Protein AF-A0AAE1UTE7-F1 (afdb_monomer)

Foldseek 3Di:
DDDPPPPPVVPVVVVLVVVLVVCVVQQKWWFWADDPPDIDIFIDHPPDDPLVSLVSVPVVCSVVPDDAFEFEQVLCVVLVDPVSSCVVDPDDDDHGHGHTDRSPPPPPPD

Sequence (110 aa):
MLKKGNSLALNGIALEKIIVTGYKALQLIYFFTAGKDEVKAWTIQLGSKAPKAAGAIHTDFEKGFIMAEVMKFDDFKEEGSEAATKSSLDSLQLQVVLVSKELDELDEHS

Nearest PDB structures (foldseek):
  5ee1-assembly1_A  TM=8.209E-01  e=1.342E-06  Oryza sativa Japonica Group
  5ee3-assembly1_A  TM=8.079E-01  e=2.548E-06  Oryza sativa Japonica Group
  1ni3-assembly1_A  TM=8.401E-01  e=5.865E-06  Schizosaccharomyces pombe
  2dby-assembly1_A  TM=7.388E-01  e=4.015E-05  Thermus thermophilus HB8
  1jal-assembly2_B  TM=7.580E-01  e=7.151E-05  Haemophilus influenzae

InterPro domains:
  IPR012675 Beta-grasp domain superfamily [G3DSA:3.10.20.30] (12-96)
  IPR012676 TGS-like [SSF81271] (28-87)
  IPR013029 YchF, C-terminal domain [PF06071] (28-88)

Mean predicted aligned error: 10.92 Å

Organism: NCBI:txid243964

Radius of gyration: 18.11 Å; Cα contacts (8 Å, |Δi|>4): 121; chains: 1; bounding box: 53×34×52 Å

Secondary structure (DSSP, 8-state):
------TTSHHHHHHHHHHHHHHHHTTEEEEEEE-SS-EEEEEEETT--HHHHHHHH-HHHHHT--------HHHHHHH-SHHHHHHHS-----S-------GGGGSS--

pLDDT: mean 72.41, std 19.13, range [29.28, 94.44]

Solvent-accessible surface area (backbone atoms only — not comparable to full-atom values): 6703 Å² total; per-residue (Å²): 134,84,78,82,72,79,75,70,74,56,57,60,59,52,50,51,52,50,52,52,50,48,34,58,75,68,42,46,41,45,30,31,43,68,55,97,91,48,74,48,81,46,77,44,56,66,88,63,51,69,41,60,55,38,29,72,81,38,65,63,43,34,76,66,55,85,78,60,17,65,42,58,34,65,55,39,63,74,49,70,34,72,70,52,32,56,70,78,40,90,79,62,80,39,97,40,44,38,32,53,63,72,82,76,74,73,74,81,81,126

Structure (mmCIF, N/CA/C/O backbone):
data_AF-A0AAE1UTE7-F1
#
_entry.id   AF-A0AAE1UTE7-F1
#
loop_
_atom_site.group_PDB
_atom_site.id
_atom_site.type_symbol
_atom_site.label_atom_id
_atom_site.label_alt_id
_atom_site.label_comp_id
_atom_site.label_asym_id
_atom_site.label_entity_id
_atom_site.label_seq_id
_atom_site.pdbx_PDB_ins_code
_atom_site.Cartn_x
_atom_site.Cartn_y
_atom_site.Cartn_z
_atom_site.occupancy
_atom_site.B_iso_or_equiv
_atom_site.auth_seq_id
_atom_site.auth_comp_id
_atom_site.auth_asym_id
_atom_site.auth_atom_id
_atom_site.pdbx_PDB_model_num
ATOM 1 N N . MET A 1 1 ? 38.142 -6.600 -37.378 1.00 42.53 1 MET A N 1
ATOM 2 C CA . MET A 1 1 ? 37.415 -5.556 -36.621 1.00 42.53 1 MET A CA 1
ATOM 3 C C . MET A 1 1 ? 36.274 -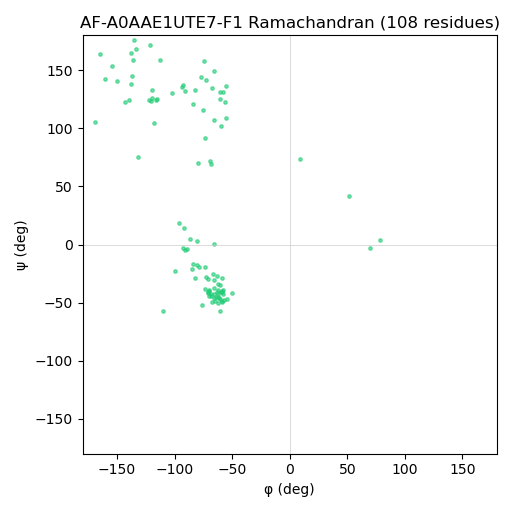6.216 -35.861 1.00 42.53 1 MET A C 1
ATOM 5 O O . MET A 1 1 ? 35.273 -6.575 -36.466 1.00 42.53 1 MET A O 1
ATOM 9 N N . LEU A 1 2 ? 36.457 -6.464 -34.564 1.00 41.34 2 LEU A N 1
ATOM 10 C CA . LEU A 1 2 ? 35.425 -7.043 -33.702 1.00 41.34 2 LEU A CA 1
ATOM 11 C C . LEU A 1 2 ? 34.385 -5.956 -33.391 1.00 41.34 2 LEU A C 1
ATOM 13 O O . LEU A 1 2 ? 34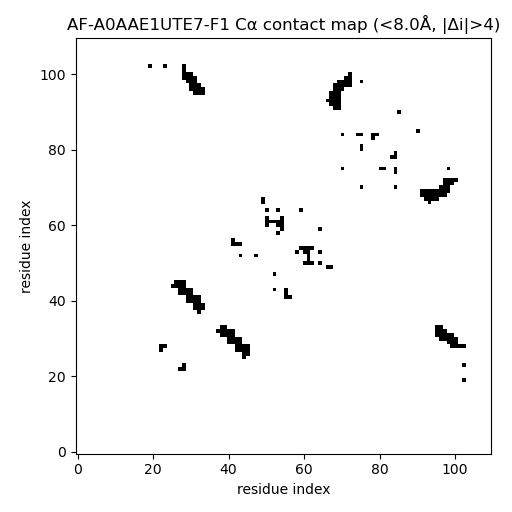.719 -4.956 -32.755 1.00 41.34 2 LEU A O 1
ATOM 17 N N . LYS A 1 3 ? 33.136 -6.130 -33.843 1.00 50.91 3 LYS A N 1
ATOM 18 C CA . LYS A 1 3 ? 32.005 -5.333 -33.349 1.00 50.91 3 LYS A CA 1
ATOM 19 C C . LYS A 1 3 ? 31.815 -5.696 -31.874 1.00 50.91 3 LYS A C 1
ATOM 21 O O . LYS A 1 3 ? 31.374 -6.802 -31.577 1.00 50.91 3 LYS A O 1
ATOM 26 N N . LYS A 1 4 ? 32.174 -4.793 -30.954 1.00 49.22 4 LYS A N 1
ATOM 27 C CA . LYS A 1 4 ? 31.758 -4.883 -29.547 1.00 49.22 4 LYS A CA 1
ATOM 28 C C . LYS A 1 4 ? 30.228 -4.855 -29.529 1.00 49.22 4 LYS A C 1
ATOM 30 O O . LYS A 1 4 ? 29.628 -3.809 -29.753 1.00 49.22 4 LYS A O 1
ATOM 35 N N . GLY A 1 5 ? 29.616 -6.025 -29.358 1.00 49.78 5 GLY A N 1
ATOM 36 C CA . GLY A 1 5 ? 28.181 -6.160 -29.158 1.00 49.78 5 GLY A CA 1
ATOM 37 C C . GLY A 1 5 ? 27.777 -5.410 -27.895 1.00 49.78 5 GLY A C 1
ATOM 38 O O . GLY A 1 5 ? 28.419 -5.542 -26.855 1.00 49.78 5 GLY A O 1
ATOM 39 N N . ASN A 1 6 ? 26.739 -4.592 -28.020 1.00 51.94 6 ASN A N 1
ATOM 40 C CA . ASN A 1 6 ? 26.146 -3.780 -26.968 1.00 51.94 6 ASN A CA 1
ATOM 41 C C . ASN A 1 6 ? 25.439 -4.668 -25.920 1.00 51.94 6 ASN A C 1
ATOM 43 O O . ASN A 1 6 ? 24.216 -4.712 -25.856 1.00 51.94 6 ASN A O 1
ATOM 47 N N . SER A 1 7 ? 26.197 -5.428 -25.126 1.00 46.28 7 SER A N 1
ATOM 48 C CA . SER A 1 7 ? 25.668 -6.372 -24.127 1.00 46.28 7 SER A CA 1
ATOM 49 C C . SER A 1 7 ? 25.233 -5.709 -22.814 1.00 46.28 7 SER A C 1
ATOM 51 O O . SER A 1 7 ? 24.859 -6.404 -21.875 1.00 46.28 7 SER A O 1
ATOM 53 N N . LEU A 1 8 ? 25.310 -4.378 -22.718 1.00 49.69 8 LEU A N 1
ATOM 54 C CA . LEU A 1 8 ? 25.023 -3.626 -21.492 1.00 49.69 8 LEU A CA 1
ATOM 55 C C . LEU A 1 8 ? 23.614 -3.015 -21.476 1.00 49.69 8 LEU A C 1
ATOM 57 O O . LEU A 1 8 ? 23.072 -2.800 -20.399 1.00 49.69 8 LEU A O 1
ATOM 61 N N . ALA A 1 9 ? 22.989 -2.807 -22.641 1.00 51.91 9 ALA A N 1
ATOM 62 C CA . ALA A 1 9 ? 21.648 -2.218 -22.737 1.00 51.91 9 ALA A CA 1
ATOM 63 C C . ALA A 1 9 ? 20.505 -3.207 -22.426 1.00 51.91 9 ALA A C 1
ATOM 65 O O . ALA A 1 9 ? 19.400 -2.787 -22.110 1.00 51.91 9 ALA A O 1
ATOM 66 N N . LEU A 1 10 ? 20.756 -4.521 -22.489 1.00 54.47 10 LEU A N 1
ATOM 67 C CA . LEU A 1 10 ? 19.719 -5.542 -22.282 1.00 54.47 10 LEU A CA 1
ATOM 68 C C . LEU A 1 10 ? 19.488 -5.898 -20.806 1.00 54.47 10 LEU A C 1
ATOM 70 O O . LEU A 1 10 ? 18.426 -6.412 -20.467 1.00 54.47 10 LEU A O 1
ATOM 74 N N . ASN A 1 11 ? 20.456 -5.635 -19.924 1.00 56.38 11 ASN A N 1
ATOM 75 C CA . ASN A 1 11 ? 20.410 -6.144 -18.549 1.00 56.38 11 ASN A CA 1
ATOM 76 C C . ASN A 1 11 ? 19.384 -5.415 -17.666 1.00 56.38 11 ASN A C 1
ATOM 78 O O . ASN A 1 11 ? 18.714 -6.072 -16.874 1.00 56.38 11 ASN A O 1
ATOM 82 N N . GLY A 1 12 ? 19.230 -4.092 -17.818 1.00 59.53 12 GLY A N 1
ATOM 83 C CA . GLY A 1 12 ? 18.209 -3.324 -17.086 1.00 59.53 12 GLY A CA 1
ATOM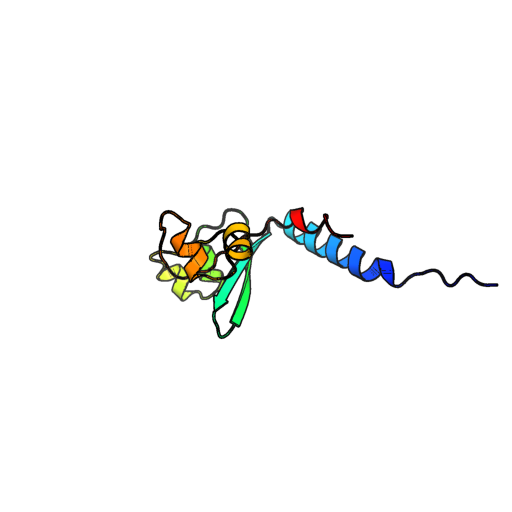 84 C C . GLY A 1 12 ? 16.794 -3.695 -17.533 1.00 59.53 12 GLY A C 1
ATOM 85 O O . GLY A 1 12 ? 15.973 -4.115 -16.725 1.00 59.53 12 GLY A O 1
ATOM 86 N N . ILE A 1 13 ? 16.577 -3.696 -18.851 1.00 72.88 13 ILE A N 1
ATOM 87 C CA . ILE A 1 13 ? 15.281 -3.994 -19.478 1.00 72.88 13 ILE A CA 1
ATOM 88 C C . ILE A 1 13 ? 14.813 -5.427 -19.161 1.00 72.88 13 ILE A C 1
ATOM 90 O O . ILE A 1 13 ? 13.628 -5.667 -18.939 1.00 72.88 13 ILE A O 1
ATOM 94 N N . ALA A 1 14 ? 15.724 -6.407 -19.137 1.00 83.25 14 ALA A N 1
ATOM 95 C CA . ALA A 1 14 ? 15.365 -7.793 -18.840 1.00 83.25 14 ALA A CA 1
ATOM 96 C C . ALA A 1 14 ? 14.977 -8.001 -17.368 1.00 83.25 14 ALA A C 1
ATOM 98 O O . ALA A 1 14 ? 14.006 -8.704 -17.089 1.00 83.25 14 ALA A O 1
ATOM 99 N N . LEU A 1 15 ? 15.711 -7.392 -16.430 1.00 85.06 15 LEU A N 1
ATOM 100 C CA . LEU A 1 15 ? 15.419 -7.524 -15.004 1.00 85.06 15 LEU A CA 1
ATOM 101 C C . LEU A 1 15 ? 14.102 -6.832 -14.637 1.00 85.06 15 LEU A C 1
ATOM 103 O O . LEU A 1 15 ? 13.290 -7.420 -13.925 1.00 85.06 15 LEU A O 1
ATOM 107 N N . GLU A 1 16 ? 13.857 -5.636 -15.169 1.00 83.56 16 GLU A N 1
ATOM 108 C CA . GLU A 1 16 ? 12.596 -4.909 -14.982 1.00 83.56 16 GLU A CA 1
ATOM 109 C C . GLU A 1 16 ? 11.401 -5.743 -15.452 1.00 83.56 16 GLU A C 1
ATOM 111 O O . GLU A 1 16 ? 10.454 -5.951 -14.693 1.00 83.56 16 GLU A O 1
ATOM 116 N N . LYS A 1 17 ? 11.485 -6.337 -16.649 1.00 85.38 17 LYS A N 1
ATOM 117 C CA . LYS A 1 17 ? 10.435 -7.228 -17.167 1.00 85.38 17 LYS A CA 1
ATOM 118 C C . LYS A 1 17 ? 10.195 -8.439 -16.274 1.00 85.38 17 LYS A C 1
ATOM 120 O O . LYS A 1 17 ? 9.040 -8.810 -16.064 1.00 85.38 17 LYS A O 1
ATOM 125 N N . ILE A 1 18 ? 11.250 -9.049 -15.731 1.00 88.94 18 ILE A N 1
ATOM 126 C CA . ILE A 1 18 ? 11.123 -10.184 -14.803 1.00 88.94 18 ILE A CA 1
ATOM 127 C C . ILE A 1 18 ? 10.419 -9.750 -13.514 1.00 88.94 18 ILE A C 1
ATOM 129 O O . ILE A 1 18 ? 9.507 -10.443 -13.067 1.00 88.94 18 ILE A O 1
ATOM 133 N N . ILE A 1 19 ? 10.798 -8.605 -12.940 1.00 88.50 19 ILE A N 1
ATOM 134 C CA . ILE A 1 19 ? 10.188 -8.076 -11.712 1.00 88.50 19 ILE A CA 1
ATOM 135 C C . ILE A 1 19 ? 8.704 -7.784 -11.942 1.00 88.50 19 ILE A C 1
ATOM 137 O O . ILE A 1 19 ? 7.861 -8.264 -11.185 1.00 88.50 19 ILE A O 1
ATOM 141 N N . VAL A 1 20 ? 8.380 -7.062 -13.016 1.00 85.81 20 VAL A N 1
ATOM 142 C CA . VAL A 1 20 ? 7.000 -6.708 -13.374 1.00 85.81 20 VAL A CA 1
ATOM 143 C C . VAL A 1 20 ? 6.161 -7.961 -13.617 1.00 85.81 20 VAL A C 1
ATOM 145 O O . VAL A 1 20 ? 5.066 -8.095 -13.070 1.00 85.81 20 VAL A O 1
ATOM 148 N N . THR A 1 21 ? 6.688 -8.915 -14.387 1.00 88.69 21 THR A N 1
ATOM 149 C CA . THR A 1 21 ? 5.998 -10.183 -14.667 1.00 88.69 21 THR A CA 1
ATOM 150 C C . THR A 1 21 ? 5.793 -10.992 -13.389 1.00 88.69 21 THR A C 1
ATOM 152 O O . THR A 1 21 ? 4.717 -11.548 -13.189 1.00 88.69 21 THR A O 1
ATOM 155 N N . GLY A 1 22 ? 6.786 -11.026 -12.496 1.00 92.69 22 GLY A N 1
ATOM 156 C CA . GLY A 1 22 ? 6.689 -11.689 -11.198 1.00 92.69 22 GLY A CA 1
ATOM 157 C C . GLY A 1 22 ? 5.614 -11.071 -10.303 1.00 92.69 22 GLY A C 1
ATOM 158 O O . GLY A 1 22 ? 4.800 -11.802 -9.745 1.00 92.69 22 GLY A O 1
ATOM 159 N N . TYR A 1 23 ? 5.550 -9.738 -10.221 1.00 90.75 23 TYR A N 1
ATOM 160 C CA . TYR A 1 23 ? 4.495 -9.033 -9.485 1.00 90.75 23 TYR A CA 1
ATOM 161 C C . TYR A 1 23 ? 3.104 -9.375 -10.027 1.00 90.75 23 TYR A C 1
ATOM 163 O O . TYR A 1 23 ? 2.226 -9.758 -9.254 1.00 90.75 23 TYR A O 1
ATOM 171 N N . LYS A 1 24 ? 2.920 -9.315 -11.352 1.00 87.69 24 LYS A N 1
ATOM 172 C CA . LYS A 1 24 ? 1.650 -9.675 -12.003 1.00 87.69 24 LYS A CA 1
ATOM 173 C C . LYS A 1 24 ? 1.281 -11.139 -11.747 1.00 87.69 24 LYS A C 1
ATOM 175 O O . LYS A 1 24 ? 0.150 -11.428 -11.366 1.00 87.69 24 LYS A O 1
ATOM 180 N N . ALA A 1 25 ? 2.237 -12.057 -11.891 1.00 94.06 25 ALA A N 1
ATOM 181 C CA . ALA A 1 25 ? 2.026 -13.487 -11.668 1.00 94.06 25 ALA A CA 1
ATOM 182 C C . ALA A 1 25 ? 1.628 -13.810 -10.218 1.00 94.06 25 ALA A C 1
ATOM 184 O O . ALA A 1 25 ? 0.824 -14.710 -9.986 1.00 94.06 25 ALA A O 1
ATOM 185 N N . LEU A 1 26 ? 2.160 -13.059 -9.249 1.00 94.44 26 LEU A N 1
ATOM 186 C CA . LEU A 1 26 ? 1.833 -13.180 -7.826 1.00 94.44 26 LEU A CA 1
ATOM 187 C C . LEU A 1 26 ? 0.613 -12.348 -7.403 1.00 94.44 26 LEU A C 1
ATOM 189 O O . LEU A 1 26 ? 0.315 -12.294 -6.210 1.00 94.44 26 LEU A O 1
ATOM 193 N N . GLN A 1 27 ? -0.065 -11.698 -8.357 1.00 92.00 27 GLN A N 1
ATOM 194 C CA . GLN A 1 27 ? -1.186 -10.786 -8.117 1.00 92.00 27 GLN A CA 1
ATOM 195 C C . GLN A 1 27 ? -0.852 -9.712 -7.075 1.00 92.00 27 GLN A C 1
ATOM 197 O O . GLN A 1 27 ? -1.647 -9.401 -6.191 1.00 92.00 27 GLN A O 1
ATOM 202 N N . LEU A 1 28 ? 0.353 -9.154 -7.159 1.00 89.62 28 LEU A N 1
ATOM 203 C CA . LEU A 1 28 ? 0.816 -8.096 -6.276 1.00 89.62 28 LEU A CA 1
ATOM 204 C C . LEU A 1 28 ? 0.551 -6.726 -6.892 1.00 89.62 28 LEU A C 1
ATOM 206 O O . LEU A 1 28 ? 0.857 -6.478 -8.057 1.00 89.62 28 LEU A O 1
ATOM 210 N N . ILE A 1 29 ? 0.050 -5.822 -6.059 1.00 87.19 29 ILE A N 1
ATOM 211 C CA . ILE A 1 29 ? -0.040 -4.388 -6.332 1.00 87.19 29 ILE A CA 1
ATOM 212 C C . ILE A 1 29 ? 0.732 -3.628 -5.256 1.00 87.19 29 ILE A C 1
ATOM 214 O O . ILE A 1 29 ? 1.156 -4.202 -4.248 1.00 87.19 29 ILE A O 1
ATOM 218 N N . TYR A 1 30 ? 0.905 -2.326 -5.446 1.00 86.12 30 TYR A N 1
ATOM 219 C CA . TYR A 1 30 ? 1.493 -1.468 -4.431 1.00 86.12 30 TYR A CA 1
ATOM 220 C C . TYR A 1 30 ? 0.729 -0.160 -4.283 1.00 86.12 30 TYR A C 1
ATOM 222 O O . TYR A 1 30 ? 0.003 0.274 -5.175 1.00 86.12 30 TYR A O 1
ATOM 230 N N . PHE A 1 31 ? 0.917 0.449 -3.123 1.00 84.56 31 PHE A N 1
ATOM 231 C CA . PHE A 1 31 ? 0.465 1.794 -2.810 1.00 84.56 31 PHE A CA 1
ATOM 232 C C . PHE A 1 31 ? 1.599 2.565 -2.144 1.00 84.56 31 PHE A C 1
ATOM 234 O O . PHE A 1 31 ? 2.585 1.957 -1.720 1.00 84.5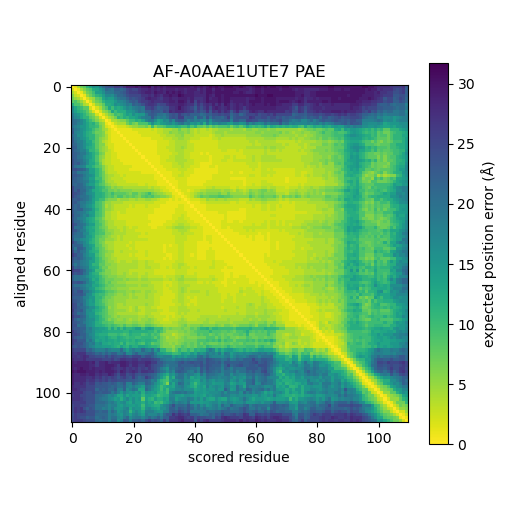6 31 PHE A O 1
ATOM 241 N N . PHE A 1 32 ? 1.458 3.881 -2.002 1.00 84.56 32 PHE A N 1
ATOM 242 C CA . PHE A 1 32 ? 2.472 4.688 -1.333 1.00 84.56 32 PHE A CA 1
ATOM 243 C C . PHE A 1 32 ? 1.993 5.275 -0.007 1.00 84.56 32 PHE A C 1
ATOM 245 O O . PHE A 1 32 ? 0.814 5.415 0.292 1.00 84.56 32 PHE A O 1
ATOM 252 N N . THR A 1 33 ? 2.950 5.629 0.827 1.00 85.31 33 THR A N 1
ATOM 253 C CA . THR A 1 33 ? 2.770 6.641 1.859 1.00 85.31 33 THR A CA 1
ATOM 254 C C . THR A 1 33 ? 3.708 7.770 1.495 1.00 85.31 33 THR A C 1
ATOM 256 O O . THR A 1 33 ? 4.898 7.516 1.314 1.00 85.31 33 THR A O 1
ATOM 259 N N . ALA A 1 34 ? 3.182 8.981 1.347 1.00 80.06 34 ALA A N 1
ATOM 260 C CA . ALA A 1 34 ? 3.964 10.162 1.020 1.00 80.06 34 ALA A CA 1
ATOM 261 C C . ALA A 1 34 ? 3.788 11.203 2.125 1.00 80.06 34 ALA A C 1
ATOM 263 O O . ALA A 1 34 ? 2.669 11.593 2.449 1.00 80.06 34 ALA A O 1
ATOM 264 N N . GLY A 1 35 ? 4.901 11.629 2.705 1.00 77.12 35 GLY A N 1
ATOM 265 C CA . GLY A 1 35 ? 4.993 12.757 3.617 1.00 77.12 35 GLY A CA 1
ATOM 266 C C . GLY A 1 35 ? 6.201 13.616 3.259 1.00 77.12 35 GLY A C 1
ATOM 267 O O . GLY A 1 35 ? 6.992 13.271 2.384 1.00 77.12 35 GLY A O 1
ATOM 268 N N . LYS A 1 36 ? 6.365 14.741 3.957 1.00 78.44 36 LYS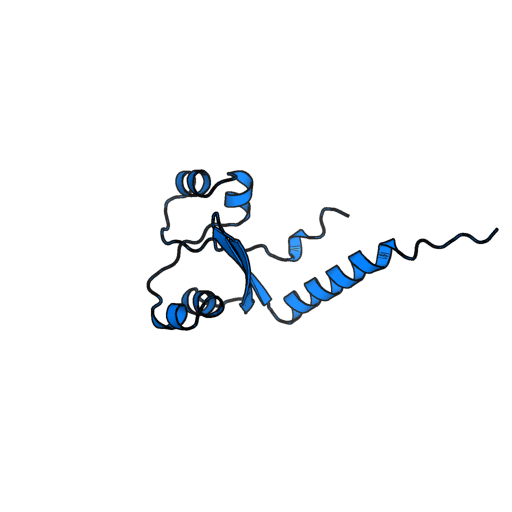 A N 1
ATOM 269 C CA . LYS A 1 36 ? 7.545 15.607 3.799 1.00 78.44 36 LYS A CA 1
ATOM 270 C C . LYS A 1 36 ? 8.854 14.848 4.082 1.00 78.44 36 LYS A C 1
ATOM 272 O O . LYS A 1 36 ? 9.845 15.056 3.393 1.00 78.44 36 LYS A O 1
ATOM 277 N N . ASP A 1 37 ? 8.781 13.991 5.101 1.00 84.44 37 ASP A N 1
ATOM 278 C CA . ASP A 1 37 ? 9.789 13.065 5.621 1.00 84.44 37 ASP A CA 1
ATOM 279 C C . ASP A 1 37 ? 10.274 12.002 4.630 1.00 84.44 37 ASP A C 1
ATOM 281 O O . ASP A 1 37 ? 11.459 11.797 4.371 1.00 84.44 37 ASP A O 1
ATOM 285 N N . GLU A 1 38 ? 9.291 11.250 4.142 1.00 84.56 38 GLU A N 1
ATOM 286 C CA . GLU A 1 38 ? 9.480 9.942 3.534 1.00 84.56 38 GLU A CA 1
ATOM 287 C C . GLU A 1 38 ? 8.408 9.703 2.472 1.00 84.56 38 GLU A C 1
ATOM 289 O O . GLU A 1 38 ? 7.228 10.008 2.665 1.00 84.56 38 GLU A O 1
ATOM 294 N N . VAL A 1 39 ? 8.826 9.082 1.371 1.00 85.56 39 VAL A N 1
ATOM 295 C CA . VAL A 1 39 ? 7.928 8.438 0.416 1.00 85.56 39 VAL A CA 1
ATOM 296 C C . VAL A 1 39 ? 8.294 6.964 0.353 1.00 85.56 39 VAL A C 1
ATOM 298 O O . VAL A 1 39 ? 9.449 6.621 0.101 1.00 85.56 39 VAL A O 1
ATOM 301 N N . LYS A 1 40 ? 7.318 6.084 0.573 1.00 86.00 40 LYS A N 1
ATOM 302 C CA . LYS A 1 40 ? 7.545 4.637 0.624 1.00 86.00 40 LYS A CA 1
ATOM 303 C C . LYS A 1 40 ? 6.460 3.869 -0.108 1.00 86.00 40 LYS A C 1
ATOM 305 O O . LYS A 1 40 ? 5.287 4.187 0.039 1.00 86.00 40 LYS A O 1
ATOM 310 N N . ALA A 1 41 ? 6.865 2.847 -0.861 1.00 88.75 41 ALA A N 1
ATOM 311 C CA . ALA A 1 41 ? 5.969 1.902 -1.517 1.00 88.75 41 ALA A CA 1
ATOM 312 C C . ALA A 1 41 ? 5.716 0.676 -0.627 1.00 88.75 41 ALA A C 1
ATOM 314 O O . ALA A 1 41 ? 6.648 0.103 -0.058 1.00 88.75 41 ALA A O 1
ATOM 315 N N . TRP A 1 42 ? 4.464 0.239 -0.562 1.00 91.38 42 TRP A N 1
ATOM 316 C CA . TRP A 1 42 ? 4.011 -0.919 0.200 1.00 91.38 42 TRP A CA 1
ATOM 317 C C . TRP A 1 42 ? 3.343 -1.910 -0.739 1.00 91.38 42 TRP A C 1
ATOM 319 O O . TRP A 1 42 ? 2.410 -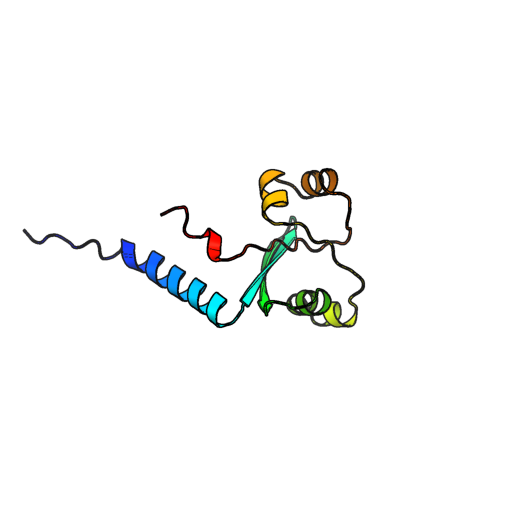1.561 -1.454 1.00 91.38 42 TRP A O 1
ATOM 329 N N . THR A 1 43 ? 3.830 -3.148 -0.747 1.00 93.12 43 THR A N 1
ATOM 330 C CA . THR A 1 43 ? 3.306 -4.214 -1.607 1.00 93.12 43 THR A CA 1
ATOM 331 C C . THR A 1 43 ? 2.208 -4.992 -0.887 1.00 93.12 43 THR A C 1
ATOM 333 O O . THR A 1 43 ? 2.391 -5.411 0.256 1.00 93.12 43 THR A O 1
ATOM 336 N N . ILE A 1 44 ? 1.081 -5.208 -1.564 1.00 91.81 44 ILE A N 1
ATOM 337 C CA . ILE A 1 44 ? -0.081 -5.950 -1.060 1.00 91.81 44 ILE A CA 1
ATOM 338 C C . ILE A 1 44 ? -0.643 -6.869 -2.147 1.00 91.81 44 ILE A C 1
ATOM 340 O O . ILE A 1 44 ? -0.340 -6.724 -3.328 1.00 91.81 44 ILE A O 1
ATOM 344 N N . GLN A 1 45 ? -1.484 -7.820 -1.749 1.00 93.94 45 GLN A N 1
ATOM 345 C CA . GLN A 1 45 ? -2.214 -8.668 -2.692 1.00 93.94 45 GLN A CA 1
ATOM 346 C C . GLN A 1 45 ? -3.335 -7.871 -3.372 1.00 93.94 45 GLN A C 1
ATOM 348 O O . GLN A 1 45 ? -4.015 -7.071 -2.719 1.00 93.94 45 GLN A O 1
ATOM 353 N N . LEU A 1 46 ? -3.559 -8.109 -4.660 1.00 87.69 46 LEU A N 1
ATOM 354 C CA . LEU A 1 46 ? -4.684 -7.560 -5.408 1.00 87.69 46 LEU A CA 1
ATOM 355 C C . LEU A 1 46 ? -6.005 -7.917 -4.706 1.00 87.69 46 LEU A C 1
ATOM 357 O O . LEU A 1 46 ? -6.196 -9.032 -4.226 1.00 87.69 46 LEU A O 1
ATOM 361 N N . GLY A 1 47 ? -6.913 -6.945 -4.605 1.00 85.94 47 GLY A N 1
ATOM 362 C CA . GLY A 1 47 ? -8.181 -7.108 -3.886 1.00 85.94 47 GLY A CA 1
ATOM 363 C C . GLY A 1 47 ? -8.074 -7.009 -2.357 1.00 85.94 47 GLY A C 1
ATOM 364 O O . GLY A 1 47 ? -9.083 -7.166 -1.665 1.00 85.94 47 GLY A O 1
ATOM 365 N N . SER A 1 48 ? -6.888 -6.717 -1.806 1.00 88.12 48 SER A N 1
ATOM 366 C CA . SER A 1 48 ? -6.740 -6.404 -0.379 1.00 88.12 48 SER A CA 1
ATOM 367 C C . SER A 1 48 ? -7.611 -5.208 0.010 1.00 88.12 48 SER A C 1
ATOM 369 O O . SER A 1 48 ? -7.570 -4.154 -0.621 1.00 88.12 48 SER A O 1
ATOM 371 N N . LYS A 1 49 ? -8.380 -5.352 1.094 1.00 88.69 49 LYS A N 1
ATOM 372 C CA . LYS A 1 49 ? -9.170 -4.249 1.659 1.00 88.69 49 LYS A CA 1
ATOM 373 C C . LYS A 1 49 ? -8.269 -3.251 2.391 1.00 88.69 49 LYS A C 1
ATOM 375 O O . LYS A 1 49 ? -7.213 -3.628 2.897 1.00 88.69 49 LYS A O 1
ATOM 380 N N . ALA A 1 50 ? -8.742 -2.015 2.547 1.00 87.38 50 ALA A N 1
ATOM 381 C CA . ALA A 1 50 ? -8.006 -0.938 3.214 1.00 87.38 50 ALA A CA 1
ATOM 382 C C . ALA A 1 50 ? -7.432 -1.296 4.609 1.00 87.38 50 ALA A C 1
ATOM 384 O O . ALA A 1 50 ? -6.255 -1.010 4.823 1.00 87.38 50 ALA A O 1
ATOM 385 N N . PRO A 1 51 ? -8.142 -2.008 5.518 1.00 90.56 51 PRO A N 1
ATOM 386 C CA . PRO A 1 51 ? -7.545 -2.447 6.785 1.00 90.56 51 PRO A CA 1
ATOM 387 C C . PRO A 1 51 ? -6.314 -3.335 6.591 1.00 90.56 51 PRO A C 1
ATOM 389 O O . PRO A 1 51 ? -5.314 -3.191 7.291 1.00 90.56 51 PRO A O 1
ATOM 392 N N . LYS A 1 52 ? -6.362 -4.236 5.601 1.00 92.06 52 LYS A N 1
ATOM 393 C CA . LYS A 1 52 ? -5.252 -5.144 5.317 1.00 92.06 52 LYS A CA 1
ATOM 394 C C . LYS A 1 52 ? -4.054 -4.403 4.734 1.00 92.06 52 LYS A C 1
ATOM 396 O O . LYS A 1 52 ? -2.920 -4.700 5.094 1.00 92.06 52 LYS A O 1
ATOM 401 N N . ALA A 1 53 ? -4.318 -3.426 3.868 1.00 89.00 53 ALA A N 1
ATOM 402 C CA . ALA A 1 53 ? -3.290 -2.548 3.327 1.00 89.00 53 ALA A CA 1
ATOM 403 C C . ALA A 1 53 ? -2.618 -1.717 4.431 1.00 89.00 53 ALA A C 1
ATOM 405 O O . ALA A 1 53 ? -1.393 -1.654 4.485 1.00 89.00 53 ALA A O 1
ATOM 406 N N . ALA A 1 54 ? -3.394 -1.177 5.374 1.00 88.94 54 ALA A N 1
ATOM 407 C CA . ALA A 1 54 ? -2.860 -0.477 6.540 1.00 88.94 54 ALA A CA 1
ATOM 408 C C . ALA A 1 54 ? -1.977 -1.392 7.416 1.00 88.94 54 ALA A C 1
ATOM 410 O O . ALA A 1 54 ? -0.944 -0.961 7.925 1.00 88.94 54 ALA A O 1
ATOM 411 N N . GLY A 1 55 ? -2.322 -2.681 7.506 1.00 93.06 55 GLY A N 1
ATOM 412 C CA . GLY A 1 55 ? -1.508 -3.711 8.159 1.00 93.06 55 GLY A CA 1
ATOM 413 C C . GLY A 1 55 ? -0.111 -3.900 7.575 1.00 93.06 55 GLY A C 1
ATOM 414 O O . GLY A 1 55 ? 0.807 -4.252 8.315 1.00 93.06 55 GLY A O 1
ATOM 415 N N . ALA A 1 56 ? 0.073 -3.630 6.277 1.00 93.12 56 ALA A N 1
ATOM 416 C CA . ALA A 1 56 ? 1.392 -3.659 5.648 1.00 93.12 56 ALA A CA 1
ATOM 417 C C . ALA A 1 56 ? 2.309 -2.552 6.193 1.00 93.12 56 ALA A C 1
ATOM 419 O O . ALA A 1 56 ? 3.515 -2.766 6.271 1.00 93.12 56 ALA A O 1
ATOM 420 N N . ILE A 1 57 ? 1.736 -1.414 6.610 1.00 91.31 57 ILE A N 1
ATOM 421 C CA . ILE A 1 57 ? 2.458 -0.305 7.249 1.00 91.31 57 ILE A CA 1
ATOM 422 C C . ILE A 1 57 ? 2.787 -0.666 8.703 1.00 91.31 57 ILE A C 1
ATOM 424 O O . ILE A 1 57 ? 3.938 -0.557 9.126 1.00 91.31 57 ILE A O 1
ATOM 428 N N . HIS A 1 58 ? 1.778 -1.093 9.471 1.00 90.38 58 HIS A N 1
ATOM 429 C CA . HIS A 1 58 ? 1.936 -1.559 10.850 1.00 90.38 58 HIS A CA 1
ATOM 430 C C . HIS A 1 58 ? 0.737 -2.411 11.293 1.00 90.38 58 HIS A C 1
ATOM 432 O O . HIS A 1 58 ? -0.413 -2.079 11.006 1.00 90.38 58 HIS A O 1
ATOM 438 N N . THR A 1 59 ? 0.967 -3.465 12.083 1.00 91.69 59 THR A N 1
ATOM 439 C CA . THR A 1 59 ? -0.103 -4.390 12.510 1.00 91.69 59 THR A CA 1
ATOM 440 C C . THR A 1 59 ? -1.185 -3.734 13.367 1.00 91.69 59 THR A C 1
ATOM 442 O O . THR A 1 59 ? -2.326 -4.197 13.381 1.00 91.69 59 THR A O 1
ATOM 445 N N . ASP A 1 60 ? -0.849 -2.661 14.083 1.00 92.62 60 ASP A N 1
ATOM 446 C CA . ASP A 1 60 ? -1.829 -1.928 14.893 1.00 92.62 60 ASP A CA 1
ATOM 447 C C . ASP A 1 60 ? -2.799 -1.116 14.031 1.00 92.62 60 ASP A C 1
ATOM 449 O O . ASP A 1 60 ? -3.954 -0.961 14.420 1.00 92.62 60 ASP A O 1
ATOM 453 N N . PHE A 1 61 ? -2.390 -0.679 12.834 1.00 89.50 61 PHE A N 1
ATOM 454 C CA . PHE A 1 61 ? -3.299 -0.003 11.908 1.00 89.50 61 PHE A CA 1
ATOM 455 C C . PHE A 1 61 ? -4.328 -0.953 11.296 1.00 89.50 61 PHE A C 1
ATOM 457 O O . PHE A 1 61 ? -5.441 -0.523 11.022 1.00 89.50 61 PHE A O 1
ATOM 464 N N . GLU A 1 62 ? -4.006 -2.240 11.124 1.00 90.69 62 GLU A N 1
ATOM 465 C CA . GLU A 1 62 ? -4.997 -3.241 10.697 1.00 90.69 62 GLU A CA 1
ATOM 466 C C . GLU A 1 62 ? -6.041 -3.482 11.793 1.00 90.69 62 GLU A C 1
ATOM 468 O O . GLU A 1 62 ? -7.239 -3.514 11.515 1.00 90.69 62 GLU A O 1
ATOM 473 N N . LYS A 1 63 ? -5.599 -3.615 13.051 1.00 89.88 63 LYS A N 1
ATOM 474 C CA . LYS A 1 63 ? -6.485 -3.876 14.199 1.00 89.88 63 LYS A CA 1
ATOM 475 C C . LYS A 1 63 ? -7.340 -2.669 14.574 1.00 89.88 63 LYS A C 1
ATOM 477 O O . LYS A 1 63 ? -8.503 -2.832 14.925 1.00 89.88 63 LYS A O 1
ATOM 482 N N . GLY A 1 64 ? -6.746 -1.480 14.539 1.00 89.62 64 GLY A N 1
ATOM 483 C CA . GLY A 1 64 ? -7.377 -0.210 14.888 1.00 89.62 64 GLY A CA 1
ATOM 484 C C . GLY A 1 64 ? -7.915 0.550 13.682 1.00 89.62 64 GLY A C 1
ATOM 485 O O . GLY A 1 64 ? -8.096 1.760 13.782 1.00 89.62 64 GLY A O 1
ATOM 486 N N . PHE A 1 65 ? -8.113 -0.113 12.539 1.00 87.56 65 PHE A N 1
ATOM 487 C CA . PHE A 1 65 ? -8.538 0.561 11.319 1.00 87.56 65 PHE A CA 1
ATOM 488 C C . PHE A 1 65 ? -9.893 1.247 11.514 1.00 87.56 65 PHE A C 1
ATOM 490 O O . PHE A 1 65 ? -10.878 0.600 11.869 1.00 87.56 65 PHE A O 1
ATOM 497 N N . ILE A 1 66 ? -9.945 2.548 11.226 1.00 88.94 66 ILE A N 1
ATOM 498 C CA . ILE A 1 66 ? -11.182 3.339 11.248 1.00 88.94 66 ILE A CA 1
ATOM 499 C C . ILE A 1 66 ? -11.561 3.722 9.815 1.00 88.94 66 ILE A C 1
ATOM 501 O O . ILE A 1 66 ? -12.650 3.385 9.357 1.00 88.94 66 ILE A O 1
ATOM 505 N N . MET A 1 67 ? -10.661 4.396 9.093 1.00 84.88 67 MET A N 1
ATOM 506 C CA . MET A 1 67 ? -10.873 4.873 7.722 1.00 84.88 67 MET A CA 1
ATOM 507 C C . MET A 1 67 ? -9.524 5.257 7.076 1.00 84.88 67 MET A C 1
ATOM 509 O O . MET A 1 67 ? -8.527 5.396 7.784 1.00 84.88 67 MET A O 1
ATOM 513 N N . ALA A 1 68 ? -9.495 5.396 5.743 1.00 76.56 68 ALA A N 1
ATOM 514 C CA . ALA A 1 68 ? -8.346 5.853 4.955 1.00 76.56 68 ALA A CA 1
ATOM 515 C C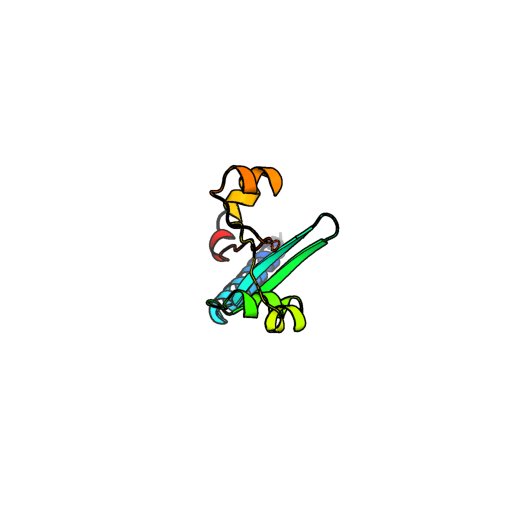 . ALA A 1 68 ? -8.770 6.852 3.852 1.00 76.56 68 ALA A C 1
ATOM 517 O O . ALA A 1 68 ? -9.836 6.714 3.260 1.00 76.56 68 ALA A O 1
ATOM 518 N N . GLU A 1 69 ? -7.916 7.836 3.573 1.00 76.62 69 GLU A N 1
ATOM 519 C CA . GLU A 1 69 ? -7.863 8.717 2.402 1.00 76.62 69 GLU A CA 1
ATOM 520 C C . GLU A 1 69 ? -7.258 7.861 1.325 1.00 76.62 69 GLU A C 1
ATOM 522 O O . GLU A 1 69 ? -6.370 7.048 1.574 1.00 76.62 69 GLU A O 1
ATOM 527 N N . VAL A 1 70 ? -7.736 8.077 0.118 1.00 75.88 70 VAL A N 1
ATOM 528 C CA . VAL A 1 70 ? -7.216 7.423 -1.063 1.00 75.88 70 VAL A CA 1
ATOM 529 C C . VAL A 1 70 ? -7.197 8.498 -2.130 1.00 75.88 70 VAL A C 1
ATOM 531 O O . VAL A 1 70 ? -8.218 9.129 -2.386 1.00 75.88 70 VAL A O 1
ATOM 534 N N . MET A 1 71 ? -6.034 8.723 -2.728 1.00 75.06 71 MET A N 1
ATOM 535 C CA . MET A 1 71 ? -5.880 9.598 -3.887 1.00 75.06 71 MET A CA 1
ATOM 536 C C . MET A 1 71 ? -5.333 8.754 -5.022 1.00 75.06 71 MET A C 1
ATOM 538 O O . MET A 1 71 ? -4.382 8.002 -4.813 1.00 75.06 71 MET A O 1
ATOM 542 N N . LYS A 1 72 ? -5.915 8.871 -6.215 1.00 76.44 72 LYS A N 1
ATOM 543 C CA . LYS A 1 72 ? -5.366 8.185 -7.385 1.00 76.44 72 LYS A CA 1
ATOM 544 C C . LYS A 1 72 ? -3.993 8.755 -7.721 1.00 76.44 72 LYS A C 1
ATOM 546 O O . LYS A 1 72 ? -3.724 9.931 -7.474 1.00 76.44 72 LYS A O 1
ATOM 551 N N . PHE A 1 73 ? -3.127 7.912 -8.284 1.00 74.69 73 PHE A N 1
ATOM 552 C CA . PHE A 1 73 ? -1.792 8.350 -8.677 1.00 74.69 73 PHE A CA 1
ATOM 553 C C . PHE A 1 73 ? -1.827 9.481 -9.685 1.00 74.69 73 PHE A C 1
ATOM 555 O O . PHE A 1 73 ? -1.120 10.465 -9.502 1.00 74.69 73 PHE A O 1
ATOM 562 N N . ASP A 1 74 ? -2.620 9.303 -10.736 1.00 75.38 74 ASP A N 1
ATOM 563 C CA . ASP A 1 74 ? -2.591 10.190 -11.890 1.00 75.38 74 ASP A CA 1
ATOM 564 C C . ASP 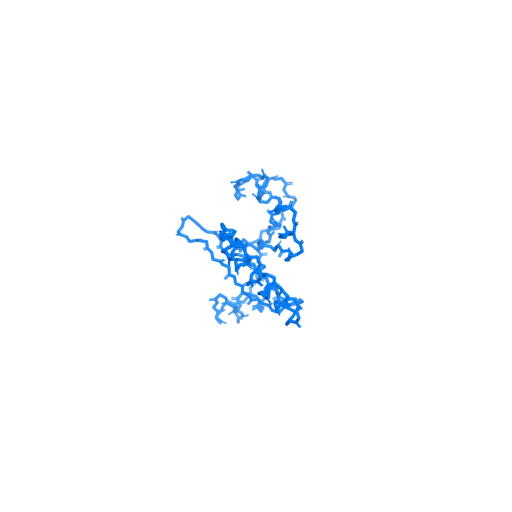A 1 74 ? -3.075 11.577 -11.492 1.00 75.38 74 ASP A C 1
ATOM 566 O O . ASP A 1 74 ? -2.350 12.542 -11.704 1.00 75.38 74 ASP A O 1
ATOM 570 N N . ASP A 1 75 ? -4.182 11.647 -10.747 1.00 77.31 75 ASP A N 1
ATOM 571 C CA . ASP A 1 75 ? -4.683 12.888 -10.154 1.00 77.31 75 ASP A CA 1
ATOM 572 C C . ASP A 1 75 ? -3.598 13.573 -9.297 1.00 77.31 75 ASP A C 1
ATOM 574 O O . ASP A 1 75 ? -3.325 14.762 -9.450 1.00 77.31 75 ASP A O 1
ATOM 578 N N . PHE A 1 76 ? -2.906 12.821 -8.428 1.00 76.88 76 PHE A N 1
ATOM 579 C CA . PHE A 1 76 ? -1.839 13.378 -7.587 1.00 76.88 76 PHE A CA 1
ATOM 580 C C . PHE A 1 76 ? -0.624 13.855 -8.395 1.00 76.88 76 PHE A C 1
ATOM 582 O O . PHE A 1 76 ? 0.014 14.856 -8.055 1.00 76.88 76 PHE A O 1
ATOM 589 N N . LYS A 1 77 ? -0.278 13.131 -9.459 1.00 78.50 77 LYS A N 1
ATOM 590 C CA . LYS A 1 77 ? 0.841 13.442 -10.349 1.00 78.50 77 LYS A CA 1
ATOM 591 C C . LYS A 1 77 ? 0.554 14.690 -11.185 1.00 78.50 77 LYS A C 1
ATOM 593 O O . LYS A 1 77 ? 1.469 15.487 -11.380 1.00 78.50 77 LYS A O 1
ATOM 598 N N . GLU A 1 78 ? -0.675 14.849 -11.667 1.00 81.19 78 GLU A N 1
ATOM 599 C CA . GLU A 1 78 ? -1.117 16.005 -12.455 1.00 81.19 78 GLU A CA 1
ATOM 600 C C . GLU A 1 78 ? -1.196 17.276 -11.605 1.00 81.19 78 GLU A C 1
ATOM 602 O O . GLU A 1 78 ? -0.692 18.324 -12.007 1.00 81.19 78 GLU A O 1
ATOM 607 N N . GLU A 1 79 ? -1.758 17.170 -10.402 1.00 79.94 79 GLU A N 1
ATOM 608 C CA . GLU A 1 79 ? -1.969 18.307 -9.498 1.00 79.94 79 GLU A CA 1
ATOM 609 C C . GLU A 1 79 ? -0.703 18.695 -8.709 1.00 79.94 79 GLU A C 1
ATOM 611 O O . GLU A 1 79 ? -0.598 19.789 -8.146 1.00 79.94 79 GLU A O 1
ATOM 616 N N . GLY A 1 80 ? 0.284 17.795 -8.634 1.00 73.94 80 GLY A N 1
ATOM 617 C CA . GLY A 1 80 ? 1.624 18.047 -8.091 1.00 73.94 80 GLY A CA 1
ATOM 618 C C . GLY A 1 80 ? 1.702 18.273 -6.575 1.00 73.94 80 GLY A C 1
ATOM 619 O O . GLY A 1 80 ? 2.798 18.432 -6.032 1.00 73.94 80 GLY A O 1
ATOM 620 N N . SER A 1 81 ? 0.571 18.293 -5.864 1.00 73.88 81 SER A N 1
ATOM 621 C CA . SER A 1 81 ? 0.527 18.389 -4.404 1.00 73.88 81 SER A CA 1
ATOM 622 C C . SER A 1 81 ? -0.750 17.795 -3.815 1.00 73.88 81 SER A C 1
ATOM 624 O O . SER A 1 81 ? -1.814 17.810 -4.432 1.00 73.88 81 SER A O 1
ATOM 626 N N . GLU A 1 82 ? -0.664 17.341 -2.564 1.00 73.25 82 GLU A N 1
ATOM 627 C CA . GLU A 1 82 ? -1.811 16.818 -1.813 1.00 73.25 82 GLU A CA 1
ATOM 628 C C . GLU A 1 82 ? -2.936 17.856 -1.678 1.00 73.25 82 GLU A C 1
ATOM 630 O O . GLU A 1 82 ? -4.107 17.522 -1.834 1.00 73.25 82 GLU A O 1
ATOM 635 N N . ALA A 1 83 ? -2.589 19.121 -1.420 1.00 75.62 83 ALA A N 1
ATOM 636 C CA . ALA A 1 83 ? -3.568 20.192 -1.250 1.00 75.62 83 ALA A CA 1
ATOM 637 C C . ALA A 1 83 ? -4.344 20.481 -2.545 1.00 75.62 83 ALA A C 1
ATOM 639 O O . ALA A 1 83 ? -5.563 20.636 -2.494 1.00 75.62 83 ALA A O 1
ATOM 640 N N . ALA A 1 84 ? -3.651 20.510 -3.688 1.00 74.19 84 ALA A N 1
ATOM 641 C CA . ALA A 1 84 ? -4.278 20.689 -4.996 1.00 74.19 84 ALA A CA 1
ATOM 642 C C . ALA A 1 84 ? -5.184 19.494 -5.338 1.00 74.19 84 ALA A C 1
ATOM 644 O O . ALA A 1 84 ? -6.374 19.677 -5.591 1.00 74.19 84 ALA A O 1
ATOM 645 N N . THR A 1 85 ? -4.672 18.268 -5.175 1.00 71.88 85 THR A N 1
ATOM 646 C CA . THR A 1 85 ? -5.419 17.024 -5.444 1.00 71.88 85 THR A CA 1
ATOM 647 C C . THR A 1 85 ? -6.700 16.922 -4.609 1.00 71.88 85 THR A C 1
ATOM 649 O O . THR A 1 85 ? -7.762 16.579 -5.122 1.00 71.88 85 THR A O 1
ATOM 652 N N . LYS A 1 86 ? -6.639 17.276 -3.318 1.00 70.44 86 LYS A N 1
ATOM 653 C CA . LYS A 1 86 ? -7.807 17.271 -2.418 1.00 70.44 86 LYS A CA 1
ATOM 654 C C . LYS A 1 86 ? -8.867 18.312 -2.773 1.00 70.44 86 LYS A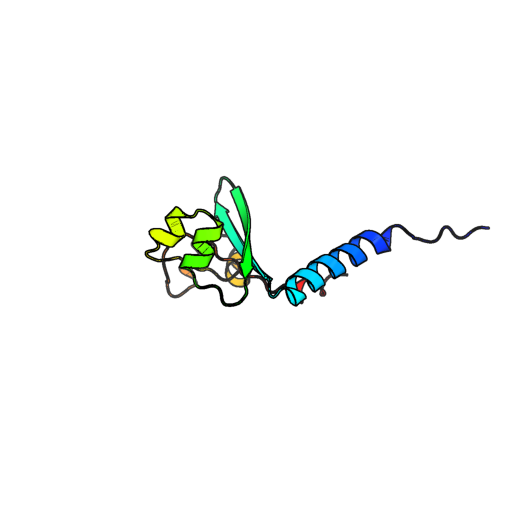 C 1
ATOM 656 O O . LYS A 1 86 ? -10.018 18.131 -2.394 1.00 70.44 86 LYS A O 1
ATOM 661 N N . SER A 1 87 ? -8.488 19.407 -3.432 1.00 62.31 87 SER A N 1
ATOM 662 C CA . SER A 1 87 ? -9.424 20.467 -3.823 1.00 62.31 87 SER A CA 1
ATOM 663 C C . SER A 1 87 ? -10.180 20.154 -5.115 1.00 62.31 87 SER A C 1
ATOM 665 O O . SER A 1 87 ? -11.321 20.587 -5.267 1.00 62.31 87 SER A O 1
ATOM 667 N N . SER A 1 88 ? -9.565 19.376 -6.009 1.00 59.16 88 SER A N 1
ATOM 668 C CA . SER A 1 88 ? -10.141 18.962 -7.293 1.00 59.16 88 SER A CA 1
ATOM 669 C C . SER A 1 88 ? -11.054 17.733 -7.176 1.00 59.16 88 SER A C 1
ATOM 671 O O . SER A 1 88 ? -11.853 17.469 -8.073 1.00 59.16 88 SER A O 1
ATOM 673 N N . LEU A 1 89 ? -10.960 16.981 -6.074 1.00 53.50 89 LEU A N 1
ATOM 674 C CA . LEU A 1 89 ? -11.729 15.760 -5.838 1.00 53.50 89 LEU A CA 1
ATOM 675 C C . LEU A 1 89 ? -12.893 16.015 -4.871 1.00 53.50 89 LEU A C 1
ATOM 677 O O . LEU A 1 89 ? -12.685 16.532 -3.773 1.00 53.50 89 LEU A O 1
ATOM 681 N N . ASP A 1 90 ? -14.107 15.586 -5.245 1.00 46.91 90 ASP A N 1
ATOM 682 C CA . ASP A 1 90 ? -15.231 15.467 -4.308 1.00 46.91 90 ASP A CA 1
ATOM 683 C C . ASP A 1 90 ? -14.785 14.569 -3.141 1.00 46.91 90 ASP A C 1
ATOM 685 O O . ASP A 1 90 ? -14.512 13.375 -3.278 1.00 46.91 90 ASP A O 1
ATOM 689 N N . SER A 1 91 ? -14.611 15.216 -1.996 1.00 39.03 91 SER A N 1
ATOM 690 C CA . SER A 1 91 ? -13.782 14.793 -0.876 1.00 39.03 91 SER A CA 1
ATOM 691 C C . SER A 1 91 ? -14.121 13.409 -0.310 1.00 39.03 91 SER A C 1
ATOM 693 O O . SER A 1 91 ? -15.207 13.205 0.236 1.00 39.03 91 SER A O 1
ATOM 695 N N . LEU A 1 92 ? -13.134 12.510 -0.290 1.00 33.16 92 LEU A N 1
ATOM 696 C CA . LEU A 1 92 ? -13.064 11.380 0.642 1.00 33.16 92 LEU A CA 1
ATOM 697 C C . LEU A 1 92 ? -11.791 11.549 1.498 1.00 33.16 92 LEU A C 1
ATOM 699 O O . LEU A 1 92 ? -10.687 11.351 1.001 1.00 33.16 92 LEU A O 1
ATOM 703 N N . GLN A 1 93 ? -11.945 11.969 2.762 1.00 29.28 93 GLN A N 1
ATOM 704 C CA . GLN A 1 93 ? -10.862 12.121 3.765 1.00 29.28 93 GLN A CA 1
ATOM 705 C C . GLN A 1 93 ? -10.528 10.746 4.431 1.00 29.28 93 GLN A C 1
ATOM 707 O O . GLN A 1 93 ? -11.477 10.011 4.669 1.00 29.28 93 GLN A O 1
ATOM 712 N N . LEU A 1 94 ? -9.284 10.228 4.617 1.00 32.62 94 LEU A N 1
ATOM 713 C CA . LEU A 1 94 ? -8.362 10.270 5.801 1.00 32.62 94 LEU A CA 1
ATOM 714 C C . LEU A 1 94 ? -6.860 9.799 5.622 1.00 32.62 94 LEU A C 1
ATOM 716 O O . LEU A 1 94 ? -6.557 8.618 5.579 1.00 32.62 94 LEU A O 1
ATOM 720 N N . GLN A 1 95 ? -5.860 10.669 5.572 1.00 33.59 95 GLN A N 1
ATOM 721 C CA . GLN A 1 95 ? -4.396 10.441 5.496 1.00 33.59 95 GLN A CA 1
ATOM 722 C C . GLN A 1 95 ? -3.803 9.009 5.253 1.00 33.59 95 GLN A C 1
ATOM 724 O O . GLN A 1 95 ? -3.172 8.434 6.136 1.00 33.59 95 GLN A O 1
ATOM 729 N N . VAL A 1 96 ? -3.893 8.463 4.029 1.00 39.66 96 VAL A N 1
ATOM 730 C CA . VAL A 1 96 ? -2.908 7.534 3.421 1.00 39.66 96 VAL A CA 1
ATOM 731 C C . VAL A 1 96 ? -2.845 7.881 1.930 1.00 39.66 96 VAL A C 1
ATOM 733 O O . VAL A 1 96 ? -3.850 7.866 1.236 1.00 39.66 96 VAL A O 1
ATOM 736 N N . VAL A 1 97 ? -1.677 8.216 1.389 1.00 44.41 97 VAL A N 1
ATOM 737 C CA . VAL A 1 97 ? -1.557 8.562 -0.041 1.00 44.41 97 VAL A CA 1
ATOM 738 C C . VAL A 1 97 ? -1.515 7.281 -0.882 1.00 44.41 97 VAL A C 1
ATOM 740 O O . VAL A 1 97 ? -0.470 6.923 -1.412 1.00 44.41 97 VAL A O 1
ATOM 743 N N . LEU A 1 98 ? -2.640 6.558 -0.988 1.00 47.34 98 LEU A N 1
ATOM 744 C CA . LEU A 1 98 ? -2.758 5.315 -1.766 1.00 47.34 98 LEU A CA 1
ATOM 745 C C . LEU A 1 98 ? -2.675 5.570 -3.276 1.00 47.34 98 LEU A C 1
ATOM 747 O O . LEU A 1 98 ? -3.635 5.425 -4.020 1.00 47.34 98 LEU A O 1
ATOM 751 N N . VAL A 1 99 ? -1.482 5.898 -3.726 1.00 48.16 99 VAL A N 1
ATOM 752 C CA . VAL A 1 99 ? -1.124 6.015 -5.123 1.00 48.16 99 VAL A CA 1
ATOM 753 C C . VAL A 1 99 ? -1.019 4.595 -5.697 1.00 48.16 99 VAL A C 1
ATOM 755 O O . VAL A 1 99 ? 0.001 3.921 -5.570 1.00 48.16 99 VAL A O 1
ATOM 758 N N . SER A 1 100 ? -2.110 4.075 -6.253 1.00 44.97 100 SER A N 1
ATOM 759 C CA . SER A 1 100 ? -2.081 2.820 -7.006 1.00 44.97 100 SER A CA 1
ATOM 760 C C . SER A 1 100 ? -1.658 3.118 -8.438 1.00 44.97 100 SER A C 1
ATOM 762 O O . SER A 1 100 ? -2.346 3.867 -9.127 1.00 44.97 100 SER A O 1
ATOM 764 N N . LYS A 1 101 ? -0.559 2.518 -8.892 1.00 48.78 101 LYS A N 1
ATOM 765 C CA . LYS A 1 101 ? -0.214 2.448 -10.313 1.00 48.78 101 LYS A CA 1
ATOM 766 C C . LYS A 1 101 ? -0.261 0.983 -10.720 1.00 48.78 101 LYS A C 1
ATOM 768 O O . LYS A 1 101 ? 0.379 0.143 -10.083 1.00 48.78 101 LYS A O 1
ATOM 773 N N . GLU A 1 102 ? -1.044 0.674 -11.745 1.00 53.72 102 GLU A N 1
ATOM 774 C CA . GLU A 1 102 ? -0.958 -0.625 -12.401 1.00 53.72 102 GLU A CA 1
ATOM 775 C C . GLU A 1 102 ? 0.398 -0.715 -13.107 1.00 53.72 102 GLU A C 1
ATOM 777 O O . GLU A 1 102 ? 0.863 0.218 -13.763 1.00 53.72 102 GLU A O 1
ATOM 782 N N . LEU A 1 103 ? 1.073 -1.854 -12.947 1.00 55.47 103 LEU A N 1
ATOM 783 C CA . LEU A 1 103 ? 2.396 -2.102 -13.530 1.00 55.47 103 LEU A CA 1
ATOM 784 C C . LEU A 1 103 ? 2.392 -2.152 -15.070 1.00 55.47 103 LEU A C 1
ATOM 786 O O . LEU A 1 103 ? 3.430 -2.405 -15.678 1.00 55.47 103 LEU A O 1
ATOM 790 N N . ASP A 1 104 ? 1.237 -1.969 -15.703 1.00 51.22 104 ASP A N 1
ATOM 791 C CA . ASP A 1 104 ? 1.070 -1.959 -17.154 1.00 51.22 104 ASP A CA 1
ATOM 792 C C . ASP A 1 104 ? 1.623 -0.679 -17.812 1.00 51.22 104 ASP A C 1
ATOM 794 O O . ASP A 1 104 ? 1.980 -0.700 -18.983 1.00 51.22 104 ASP A O 1
ATOM 798 N N . GLU A 1 105 ? 1.822 0.406 -17.060 1.00 50.59 105 GLU A N 1
ATOM 799 C CA . GLU A 1 105 ? 2.276 1.702 -17.597 1.00 50.59 105 GLU A CA 1
ATOM 800 C C . GLU A 1 105 ? 3.805 1.916 -17.599 1.00 50.59 105 GLU A C 1
ATOM 802 O O . GLU A 1 105 ? 4.283 3.049 -17.695 1.00 50.59 105 GLU A O 1
ATOM 807 N N . LEU A 1 106 ? 4.602 0.861 -17.413 1.00 51.09 106 LEU A N 1
ATOM 808 C CA . LEU A 1 106 ? 6.067 0.946 -17.537 1.00 51.09 106 LEU A CA 1
ATOM 809 C C . LEU A 1 106 ? 6.562 0.682 -18.971 1.00 51.09 106 LEU A C 1
ATOM 811 O O . LEU A 1 106 ? 7.752 0.833 -19.228 1.00 51.09 106 LEU A O 1
ATOM 815 N N . ASP A 1 107 ? 5.670 0.330 -19.902 1.00 42.81 107 ASP A N 1
ATOM 816 C CA . ASP A 1 107 ? 6.020 -0.035 -21.284 1.00 42.81 107 ASP A CA 1
ATOM 817 C C . ASP A 1 107 ? 6.024 1.147 -22.288 1.00 42.81 107 ASP A C 1
ATOM 819 O O . ASP A 1 107 ? 6.428 0.953 -23.432 1.00 42.81 107 ASP A O 1
ATOM 823 N N . GLU A 1 108 ? 5.628 2.376 -21.917 1.00 40.78 108 GLU A N 1
ATOM 824 C CA . GLU A 1 108 ? 5.484 3.485 -22.895 1.00 40.78 108 GLU A CA 1
ATOM 825 C C . GLU A 1 108 ? 6.710 4.399 -23.093 1.00 40.78 108 GLU A C 1
ATOM 827 O O . GLU A 1 108 ? 6.708 5.259 -23.977 1.00 40.78 108 GLU A O 1
ATOM 832 N N . HIS A 1 109 ? 7.804 4.205 -22.355 1.00 39.81 109 HIS A N 1
ATOM 833 C CA . HIS A 1 109 ? 9.043 4.958 -22.588 1.00 39.81 109 HIS A CA 1
ATOM 834 C C . HIS A 1 109 ? 10.265 4.037 -22.636 1.00 39.81 109 HIS A C 1
ATOM 836 O O . HIS A 1 109 ? 11.081 4.005 -21.716 1.00 39.81 109 HIS A O 1
ATOM 842 N N . SER A 1 110 ? 10.400 3.321 -23.756 1.00 36.97 110 SER A N 1
ATOM 843 C CA . SER A 1 110 ? 11.659 2.722 -24.224 1.00 36.97 110 SER A CA 1
ATOM 844 C C . SER A 1 110 ? 11.963 3.151 -25.651 1.00 36.97 110 SER A C 1
ATOM 846 O O . SER A 1 110 ? 11.040 3.007 -26.484 1.00 36.97 110 SER A O 1
#